Protein AF-A0A1G1KRX2-F1 (afdb_monomer_lite)

Sequence (128 aa):
MFNELFYTIFQDNRKQIVFGERPTAFAHVGNITMRALEQHQTYLKRLENFPLVKAEYYKNLKETTGAKSVRALSEITGEDWSYIAKLLRILKLPPSIQDFLRINKEPHIVKRFHLKRLLELARISHRE

Foldseek 3Di:
DD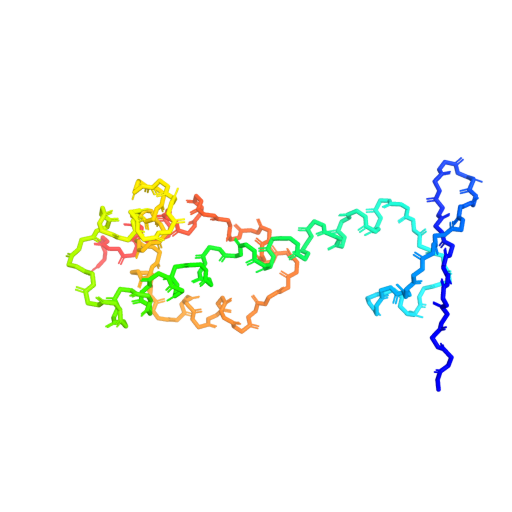QPQWAWEDDPNDIDIGGHGDPPVCPPPNYHYPVNVVLVVVLVVLLVVPLQVVLVVLVVVCVVVVPPALVSSCVVPVDDSVSNVLSVLLVQADPVVSVCCVVDSDSVSSVVDHSVNSSVRSVVVVVD

Secondary structure (DSSP, 8-state):
----SEEEEEETTEEEEEESPPPGGGTT-S-EEHHHHHHHHHHHHHHHT-HHHHHHHHHHHHHHHT--SHHHHHHHH-S-HHHHHHHHHHTTS-HHHHHHHHH---HHHHHHS-HHHHHHHHHHTT--

Structure (mmCIF, N/CA/C/O backbone):
data_AF-A0A1G1KRX2-F1
#
_entry.id   AF-A0A1G1KRX2-F1
#
loop_
_atom_site.group_PDB
_atom_site.id
_atom_site.type_symbol
_atom_site.label_atom_id
_atom_site.label_alt_id
_atom_site.label_comp_id
_atom_site.label_asym_id
_atom_site.label_entity_id
_atom_site.label_seq_id
_atom_site.pdbx_PDB_ins_code
_atom_site.Cartn_x
_atom_site.Cartn_y
_atom_site.Cartn_z
_atom_site.occupancy
_atom_site.B_iso_or_equiv
_atom_site.auth_seq_id
_atom_site.auth_comp_id
_atom_site.auth_asym_id
_atom_site.auth_atom_id
_atom_site.pdbx_PDB_model_num
ATOM 1 N N . MET A 1 1 ? 10.116 17.752 -28.014 1.00 41.44 1 MET A N 1
ATOM 2 C CA . MET A 1 1 ? 10.611 16.412 -27.635 1.00 41.44 1 MET A CA 1
ATOM 3 C C . MET A 1 1 ? 9.714 15.404 -28.317 1.00 41.44 1 MET A C 1
ATOM 5 O O . MET A 1 1 ? 8.510 15.481 -28.117 1.00 41.44 1 MET A O 1
ATOM 9 N N . PHE A 1 2 ? 10.259 14.563 -29.194 1.00 45.16 2 PHE A N 1
ATOM 10 C CA . PHE A 1 2 ? 9.467 13.550 -29.887 1.00 45.16 2 PHE A CA 1
ATOM 11 C C . PHE A 1 2 ? 9.040 12.486 -28.875 1.00 45.16 2 PHE A C 1
ATOM 13 O O . PHE A 1 2 ? 9.880 11.782 -28.324 1.00 45.16 2 PHE A O 1
ATOM 20 N N . ASN A 1 3 ? 7.737 12.414 -28.614 1.00 51.62 3 ASN A N 1
ATOM 21 C CA . ASN A 1 3 ? 7.121 11.256 -27.987 1.00 51.62 3 ASN A CA 1
ATOM 22 C C . ASN A 1 3 ? 7.260 10.108 -28.988 1.00 51.62 3 ASN A C 1
ATOM 24 O O . ASN A 1 3 ? 6.561 10.081 -30.003 1.00 51.62 3 ASN A O 1
ATOM 28 N N . GLU A 1 4 ? 8.210 9.204 -28.768 1.00 59.56 4 GLU A N 1
ATOM 29 C CA . GLU A 1 4 ? 8.265 7.969 -29.542 1.00 59.56 4 GLU A CA 1
ATOM 30 C C . GLU A 1 4 ? 6.976 7.189 -29.244 1.00 59.56 4 GLU A C 1
ATOM 32 O O . GLU A 1 4 ? 6.776 6.691 -28.139 1.00 59.56 4 GLU A O 1
ATOM 37 N N . LEU A 1 5 ? 6.073 7.135 -30.231 1.00 69.06 5 LEU A N 1
ATOM 38 C CA . LEU A 1 5 ? 4.780 6.432 -30.174 1.00 69.06 5 LEU A CA 1
ATOM 39 C C . LEU A 1 5 ? 4.934 4.901 -30.163 1.00 69.06 5 LEU A C 1
ATOM 41 O O . LEU A 1 5 ? 3.945 4.165 -30.212 1.00 69.06 5 LEU A O 1
ATOM 45 N N . PHE A 1 6 ? 6.172 4.421 -30.156 1.00 74.06 6 PHE A N 1
ATOM 46 C CA . PHE A 1 6 ? 6.533 3.023 -30.069 1.00 74.06 6 PHE A CA 1
ATOM 47 C C . PHE A 1 6 ? 7.926 2.881 -29.449 1.00 74.06 6 PHE A C 1
ATOM 49 O O . PHE A 1 6 ? 8.790 3.732 -29.635 1.00 74.06 6 PHE A O 1
ATOM 56 N N . TYR A 1 7 ? 8.175 1.778 -28.749 1.00 81.19 7 TYR A N 1
ATOM 57 C CA . TYR A 1 7 ? 9.497 1.428 -28.228 1.00 81.19 7 TYR A CA 1
ATOM 58 C C . TYR A 1 7 ? 9.788 -0.060 -28.431 1.00 81.19 7 TYR A C 1
ATOM 60 O O . TYR A 1 7 ? 8.883 -0.879 -28.577 1.00 81.19 7 TYR A O 1
ATOM 68 N N . THR A 1 8 ? 11.071 -0.428 -28.462 1.00 83.00 8 THR A N 1
ATOM 69 C CA . THR A 1 8 ? 11.482 -1.826 -28.662 1.00 83.00 8 THR A CA 1
ATOM 70 C C . THR A 1 8 ? 11.742 -2.519 -27.329 1.00 83.00 8 THR A C 1
ATOM 72 O O . THR A 1 8 ? 12.514 -2.019 -26.504 1.00 83.00 8 THR A O 1
ATOM 75 N N . ILE A 1 9 ? 11.156 -3.704 -27.157 1.00 85.56 9 ILE A N 1
ATOM 76 C CA . ILE A 1 9 ? 11.483 -4.639 -26.081 1.00 85.56 9 ILE A CA 1
ATOM 77 C C . ILE A 1 9 ? 12.223 -5.861 -26.627 1.00 85.56 9 ILE A C 1
ATOM 79 O O . ILE A 1 9 ? 12.010 -6.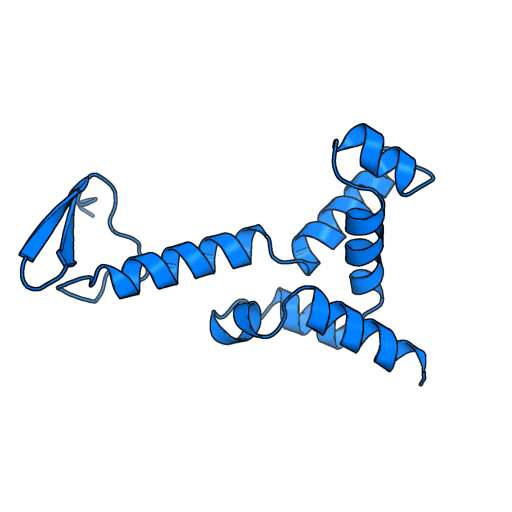285 -27.764 1.00 85.56 9 ILE A O 1
ATOM 83 N N . PHE A 1 10 ? 13.089 -6.440 -25.802 1.00 84.12 10 PHE A N 1
ATOM 84 C CA . PHE A 1 10 ? 13.797 -7.681 -26.099 1.00 84.12 10 PHE A CA 1
ATOM 85 C C . PHE A 1 10 ? 13.232 -8.818 -25.253 1.00 84.12 10 PHE A C 1
ATOM 87 O O . PHE A 1 10 ? 13.206 -8.732 -24.020 1.00 84.12 10 PHE A O 1
ATOM 94 N N . GLN A 1 11 ? 12.828 -9.891 -25.927 1.00 81.00 11 GLN A N 1
ATOM 95 C CA . GLN A 1 11 ? 12.353 -11.139 -25.339 1.00 81.00 11 GLN A CA 1
ATOM 96 C C . GLN A 1 11 ? 13.036 -12.300 -26.070 1.00 81.00 11 GLN A C 1
ATOM 98 O O . GLN A 1 11 ? 12.904 -12.409 -27.284 1.00 81.00 11 GLN A O 1
ATOM 103 N N . ASP A 1 12 ? 13.791 -13.139 -25.357 1.00 75.81 12 ASP A N 1
ATOM 104 C CA . ASP A 1 12 ? 14.427 -14.353 -25.901 1.00 75.81 12 ASP A CA 1
ATOM 105 C C . ASP A 1 12 ? 15.192 -14.125 -27.224 1.00 75.81 12 ASP A C 1
ATOM 107 O O . ASP A 1 12 ? 14.992 -14.820 -28.219 1.00 75.81 12 ASP A O 1
ATOM 111 N N . ASN A 1 13 ? 16.049 -13.095 -27.253 1.00 73.94 13 ASN A N 1
ATOM 112 C CA . ASN A 1 13 ? 16.806 -12.622 -28.428 1.00 73.94 13 ASN A CA 1
ATOM 113 C C . ASN A 1 13 ? 15.963 -12.113 -29.615 1.00 73.94 13 ASN A C 1
ATOM 115 O O . ASN A 1 13 ? 16.517 -11.768 -30.659 1.00 73.94 13 ASN A O 1
ATOM 119 N N . ARG A 1 14 ? 14.641 -11.997 -29.464 1.00 81.88 14 ARG A N 1
ATOM 120 C CA . ARG A 1 14 ? 13.740 -11.378 -30.440 1.00 81.88 14 ARG A CA 1
ATOM 121 C C . ARG A 1 14 ? 13.412 -9.946 -30.026 1.00 81.88 14 ARG A C 1
ATOM 123 O O . ARG A 1 14 ? 13.200 -9.655 -28.849 1.00 81.88 14 ARG A O 1
ATOM 130 N N . LYS A 1 15 ? 13.364 -9.051 -31.014 1.00 86.06 15 LYS A N 1
ATOM 131 C CA . LYS A 1 15 ? 12.888 -7.673 -30.852 1.00 86.06 15 LYS A CA 1
ATOM 132 C C . LYS A 1 15 ? 11.384 -7.638 -31.094 1.00 86.06 15 LYS A C 1
ATOM 134 O O . LYS A 1 15 ? 10.921 -8.157 -32.106 1.00 86.06 15 LYS A O 1
ATOM 139 N N . GLN A 1 16 ? 10.645 -7.001 -30.199 1.00 86.06 16 GLN A N 1
ATOM 140 C CA . GLN A 1 16 ? 9.234 -6.683 -30.395 1.00 86.06 16 GLN A CA 1
ATOM 141 C C . GLN A 1 16 ? 9.044 -5.173 -30.302 1.00 86.06 16 GLN A C 1
ATOM 143 O O . GLN A 1 16 ? 9.636 -4.518 -29.445 1.00 86.06 16 GLN A O 1
ATOM 148 N N . ILE A 1 17 ? 8.220 -4.632 -31.194 1.00 83.44 17 ILE A N 1
ATOM 149 C CA . ILE A 1 17 ? 7.816 -3.227 -31.172 1.00 83.44 17 ILE A CA 1
ATOM 150 C C . ILE A 1 17 ? 6.534 -3.143 -30.350 1.00 83.44 17 ILE A C 1
ATOM 152 O O . ILE A 1 17 ? 5.552 -3.816 -30.657 1.00 83.44 17 ILE A O 1
ATOM 156 N N . VAL A 1 18 ? 6.555 -2.330 -29.301 1.00 84.19 18 VAL A N 1
ATOM 157 C CA . VAL A 1 18 ? 5.399 -2.045 -28.454 1.00 84.19 18 VAL A CA 1
ATOM 158 C C . VAL A 1 18 ? 4.906 -0.649 -28.790 1.00 84.19 18 VAL A C 1
ATOM 160 O O . VAL A 1 18 ? 5.699 0.288 -28.820 1.00 84.19 18 VAL A O 1
ATOM 163 N N . PHE A 1 19 ? 3.606 -0.513 -29.034 1.00 80.38 19 PHE A N 1
ATOM 164 C CA . PHE A 1 19 ? 2.968 0.782 -29.250 1.00 80.38 19 PHE A CA 1
ATOM 165 C C . PHE A 1 19 ? 2.730 1.498 -27.919 1.00 80.38 19 PHE A C 1
ATOM 167 O O . PHE A 1 19 ? 2.345 0.875 -26.928 1.00 80.38 19 PHE A O 1
ATOM 174 N N . GLY A 1 20 ? 2.923 2.812 -27.920 1.00 79.50 20 GLY A N 1
ATOM 175 C CA . GLY A 1 20 ? 2.749 3.679 -26.761 1.00 79.50 20 GLY A CA 1
ATOM 176 C C . GLY A 1 20 ? 4.029 4.400 -26.361 1.00 79.50 20 GLY A C 1
ATOM 177 O O . GLY A 1 20 ? 5.108 4.157 -26.903 1.00 79.50 20 GLY A O 1
ATOM 178 N N . GLU A 1 21 ? 3.884 5.301 -25.395 1.00 83.06 21 GLU A N 1
ATOM 179 C CA . GLU A 1 21 ? 4.996 6.091 -24.882 1.00 83.06 21 GLU A CA 1
ATOM 180 C C . GLU A 1 21 ? 5.993 5.210 -24.132 1.00 83.06 21 GLU A C 1
ATOM 182 O O . GLU A 1 21 ? 5.639 4.366 -23.299 1.00 83.06 21 GLU A O 1
ATOM 187 N N . ARG A 1 22 ? 7.274 5.436 -24.414 1.00 82.38 22 ARG A N 1
ATOM 188 C CA . ARG A 1 22 ? 8.361 4.797 -23.685 1.00 82.38 22 ARG A CA 1
ATOM 189 C C . ARG A 1 22 ? 8.305 5.211 -22.207 1.00 82.38 22 ARG A C 1
ATOM 191 O O . ARG A 1 22 ? 8.321 6.409 -21.922 1.00 82.38 22 ARG A O 1
ATOM 198 N N . PRO A 1 23 ? 8.334 4.267 -21.246 1.00 84.50 23 PRO A N 1
ATOM 199 C CA . PRO A 1 23 ? 8.350 4.640 -19.837 1.00 84.50 23 PRO A CA 1
ATOM 200 C C . PRO A 1 23 ? 9.589 5.483 -19.509 1.00 84.50 23 PRO A C 1
ATOM 202 O O . PRO A 1 23 ? 10.715 5.101 -19.844 1.00 84.50 23 PRO A O 1
ATOM 205 N N . THR A 1 24 ? 9.392 6.600 -18.807 1.00 84.56 24 THR A N 1
ATOM 206 C CA . THR A 1 24 ? 10.458 7.558 -18.451 1.00 84.56 24 THR A CA 1
ATOM 207 C C . THR A 1 24 ? 11.602 6.909 -17.673 1.00 84.56 24 THR A C 1
ATOM 209 O O . THR A 1 24 ? 12.764 7.256 -17.876 1.00 84.56 24 THR A O 1
ATOM 212 N N . ALA A 1 25 ? 11.298 5.885 -16.868 1.00 82.56 25 ALA A N 1
ATOM 213 C CA . ALA A 1 25 ? 12.280 5.074 -16.148 1.00 82.56 25 ALA A CA 1
ATOM 214 C C . ALA A 1 25 ? 13.321 4.389 -17.061 1.00 82.56 25 ALA A C 1
ATOM 216 O O . ALA A 1 25 ? 14.381 3.986 -16.587 1.00 82.56 25 ALA A O 1
ATOM 217 N N . PHE A 1 26 ? 13.041 4.264 -18.362 1.00 85.25 26 PHE A N 1
ATOM 218 C CA . PHE A 1 26 ? 13.919 3.645 -19.354 1.00 85.25 26 PHE A CA 1
ATOM 219 C C . PHE A 1 26 ? 14.415 4.623 -20.429 1.00 85.25 26 PHE A C 1
ATOM 221 O O . PHE A 1 26 ? 14.934 4.177 -21.455 1.00 85.25 26 PHE A O 1
ATOM 228 N N . ALA A 1 27 ? 14.280 5.938 -20.230 1.00 83.38 27 ALA A N 1
ATOM 229 C CA . ALA A 1 27 ? 14.698 6.945 -21.213 1.00 83.38 27 ALA A CA 1
ATOM 230 C C . ALA A 1 27 ? 16.198 6.864 -21.564 1.00 83.38 27 ALA A C 1
ATOM 232 O O . ALA A 1 27 ? 16.586 7.153 -22.690 1.00 83.38 27 ALA A O 1
ATOM 233 N N . HIS A 1 28 ? 17.036 6.426 -20.619 1.00 80.81 28 HIS A N 1
ATOM 234 C CA . HIS A 1 28 ? 18.497 6.398 -20.770 1.00 80.81 28 HIS A CA 1
ATOM 235 C C . HIS A 1 28 ? 19.066 5.081 -21.311 1.00 80.81 28 HIS A C 1
ATOM 237 O O . HIS A 1 28 ? 20.258 5.001 -21.594 1.00 80.81 28 HIS A O 1
ATOM 243 N N . VAL A 1 29 ? 18.255 4.028 -21.422 1.00 81.50 29 VAL A N 1
ATOM 244 C CA . VAL A 1 29 ? 18.723 2.719 -21.901 1.00 81.50 29 VAL A CA 1
ATOM 245 C C . VAL A 1 29 ? 18.333 2.535 -23.360 1.00 81.50 29 VAL A C 1
ATOM 247 O O . VAL A 1 29 ? 17.203 2.819 -23.724 1.00 81.50 29 VAL A O 1
ATOM 250 N N . GLY A 1 30 ? 19.229 2.035 -24.213 1.00 74.00 30 GLY A N 1
ATOM 251 C CA . GLY A 1 30 ? 18.888 1.801 -25.626 1.00 74.00 30 GLY A CA 1
ATOM 252 C C . GLY A 1 30 ? 17.833 0.701 -25.800 1.00 74.00 30 GLY A C 1
ATOM 253 O O . GLY A 1 30 ? 16.861 0.861 -26.532 1.00 74.00 30 GLY A O 1
ATOM 254 N N . ASN A 1 31 ? 17.968 -0.389 -25.042 1.00 80.56 31 ASN A N 1
ATOM 255 C CA . ASN A 1 31 ? 17.135 -1.586 -25.159 1.00 80.56 31 ASN A CA 1
ATOM 256 C C . ASN A 1 31 ? 16.444 -1.896 -23.824 1.00 80.56 31 ASN A C 1
ATOM 258 O O . ASN A 1 31 ? 17.112 -1.980 -22.794 1.00 80.56 31 ASN A O 1
ATOM 262 N N . ILE A 1 32 ? 15.122 -2.102 -23.839 1.00 84.31 32 ILE A N 1
ATOM 263 C CA . ILE A 1 32 ? 14.359 -2.549 -22.662 1.00 84.31 32 ILE A CA 1
ATOM 264 C C . ILE A 1 32 ? 14.200 -4.066 -22.750 1.00 84.31 32 ILE A C 1
ATOM 266 O O . ILE A 1 32 ? 13.748 -4.585 -23.765 1.00 84.31 32 ILE A O 1
ATOM 270 N N . THR A 1 33 ? 14.555 -4.804 -21.702 1.00 87.62 33 THR A N 1
ATOM 271 C CA . THR A 1 33 ? 14.222 -6.235 -21.633 1.00 87.62 33 THR A CA 1
ATOM 272 C C . THR A 1 33 ? 12.786 -6.409 -21.142 1.00 87.62 33 THR A C 1
A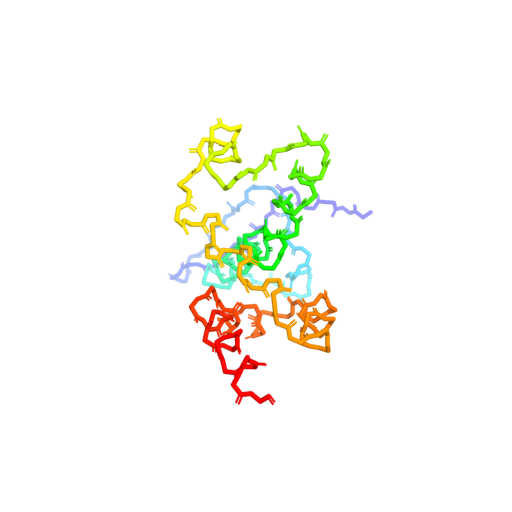TOM 274 O O . THR A 1 33 ? 12.335 -5.646 -20.286 1.00 87.62 33 THR A O 1
ATOM 277 N N . MET A 1 34 ? 12.076 -7.434 -21.626 1.00 86.44 34 MET A N 1
ATOM 278 C CA . MET A 1 34 ? 10.710 -7.738 -21.165 1.00 86.44 34 MET A CA 1
ATOM 279 C C . MET A 1 34 ? 10.648 -7.852 -19.633 1.00 86.44 34 MET A C 1
ATOM 281 O O . MET A 1 34 ? 9.814 -7.231 -18.980 1.00 86.44 34 MET A O 1
ATOM 285 N N . ARG A 1 35 ? 11.636 -8.531 -19.038 1.00 87.00 35 ARG A N 1
ATOM 286 C CA . ARG A 1 35 ? 11.770 -8.668 -17.582 1.00 87.00 35 ARG A CA 1
ATOM 287 C C . ARG A 1 35 ? 11.892 -7.325 -16.853 1.00 87.00 35 ARG A C 1
ATOM 289 O O . ARG A 1 35 ? 11.320 -7.166 -15.777 1.00 87.00 35 ARG A O 1
ATOM 296 N N . ALA A 1 36 ? 12.651 -6.368 -17.390 1.00 86.69 36 ALA A N 1
ATOM 297 C CA . ALA A 1 36 ? 12.779 -5.044 -16.778 1.00 86.69 36 ALA A CA 1
ATOM 298 C C . ALA A 1 36 ? 11.452 -4.274 -16.840 1.00 86.69 36 ALA A C 1
ATOM 300 O O . ALA A 1 36 ? 11.052 -3.658 -15.849 1.00 86.69 36 ALA A O 1
ATOM 301 N N . LEU A 1 37 ? 10.738 -4.366 -17.966 1.00 86.88 37 LEU A N 1
ATOM 302 C CA . LEU A 1 37 ? 9.421 -3.755 -18.130 1.00 86.88 37 LEU A CA 1
ATOM 303 C C . LEU A 1 37 ? 8.406 -4.327 -17.128 1.00 86.88 37 LEU A C 1
ATOM 305 O O . LEU A 1 37 ? 7.746 -3.567 -16.421 1.00 86.88 37 LEU A O 1
ATOM 309 N N . GLU A 1 38 ? 8.337 -5.652 -16.993 1.00 89.06 38 GLU A N 1
ATOM 310 C CA . GLU A 1 38 ? 7.464 -6.335 -16.028 1.00 89.06 38 GLU A CA 1
ATOM 311 C C . GLU A 1 38 ? 7.766 -5.935 -14.577 1.00 89.06 38 GLU A C 1
ATOM 313 O O . GLU A 1 38 ? 6.853 -5.714 -13.773 1.00 89.06 38 GLU A O 1
ATOM 318 N N . GLN A 1 39 ? 9.049 -5.811 -14.221 1.00 88.62 39 GLN A N 1
ATOM 319 C CA . GLN A 1 39 ? 9.463 -5.352 -12.893 1.00 88.62 39 GLN A CA 1
ATOM 320 C C . GLN A 1 39 ? 9.001 -3.922 -12.621 1.00 88.62 39 GLN A C 1
ATOM 322 O O . GLN A 1 39 ? 8.501 -3.644 -11.527 1.00 88.62 39 GLN A O 1
ATOM 327 N N . HIS A 1 40 ? 9.133 -3.035 -13.607 1.00 88.88 40 HIS A N 1
ATOM 328 C CA . HIS A 1 40 ? 8.680 -1.655 -13.497 1.00 88.88 40 HIS A CA 1
ATOM 329 C C . HIS A 1 40 ? 7.155 -1.569 -13.363 1.00 88.88 40 HIS A C 1
ATOM 331 O O . HIS A 1 40 ? 6.662 -0.941 -12.429 1.00 88.88 40 HIS A O 1
ATOM 337 N N . GLN A 1 41 ? 6.401 -2.286 -14.199 1.00 90.06 41 GLN A N 1
ATOM 338 C CA . GLN A 1 41 ? 4.939 -2.359 -14.093 1.00 90.06 41 GLN A CA 1
ATOM 339 C C . GLN A 1 41 ? 4.487 -2.915 -12.737 1.00 90.06 41 GLN A C 1
ATOM 341 O O . GLN A 1 41 ? 3.572 -2.387 -12.107 1.00 90.06 41 GLN A O 1
ATOM 346 N N . THR A 1 42 ? 5.156 -3.960 -12.244 1.00 90.38 42 THR A N 1
ATOM 347 C CA . THR A 1 42 ? 4.885 -4.526 -10.915 1.00 90.38 42 THR A CA 1
ATOM 348 C C . THR A 1 42 ? 5.156 -3.507 -9.811 1.00 90.38 42 THR A C 1
ATOM 350 O O . THR A 1 42 ? 4.406 -3.433 -8.839 1.00 90.38 42 THR A O 1
ATOM 353 N N . TYR A 1 43 ? 6.228 -2.725 -9.932 1.00 91.25 43 TYR A N 1
ATOM 354 C CA . TYR A 1 43 ? 6.533 -1.651 -8.996 1.00 91.25 43 TYR A CA 1
ATOM 355 C C . TYR A 1 43 ? 5.445 -0.570 -8.999 1.00 91.25 43 TYR A C 1
ATOM 357 O O . TYR A 1 43 ? 4.942 -0.249 -7.925 1.00 91.25 43 TYR A O 1
ATOM 365 N N . LEU A 1 44 ? 5.019 -0.091 -10.173 1.00 90.56 44 LEU A N 1
ATOM 366 C CA . LEU A 1 44 ? 3.942 0.898 -10.291 1.00 90.56 44 LEU A CA 1
ATOM 367 C C . LEU A 1 44 ? 2.641 0.395 -9.654 1.00 90.56 44 LEU A C 1
ATOM 369 O O . LEU A 1 44 ? 2.061 1.087 -8.824 1.00 90.56 44 LEU A O 1
ATOM 373 N N . LYS A 1 45 ? 2.250 -0.857 -9.928 1.00 89.56 45 LYS A N 1
ATOM 374 C CA . LYS A 1 45 ? 1.078 -1.481 -9.291 1.00 89.56 45 LYS A CA 1
ATOM 375 C C . LYS A 1 45 ? 1.193 -1.533 -7.768 1.00 89.56 45 LYS A C 1
ATOM 377 O O . LYS A 1 45 ? 0.202 -1.334 -7.071 1.00 89.56 45 LYS A O 1
ATOM 382 N N . ARG A 1 46 ? 2.383 -1.813 -7.224 1.00 89.88 46 ARG A N 1
ATOM 383 C CA . ARG A 1 46 ? 2.606 -1.802 -5.766 1.00 89.88 46 ARG A CA 1
ATOM 384 C C . ARG A 1 46 ? 2.564 -0.396 -5.180 1.00 89.88 46 ARG A C 1
ATOM 386 O O . ARG A 1 46 ? 2.180 -0.262 -4.024 1.00 89.88 46 ARG A O 1
ATOM 393 N N . LEU A 1 47 ? 2.997 0.608 -5.938 1.00 89.75 47 LEU A N 1
ATOM 394 C CA . LEU A 1 47 ? 2.956 2.004 -5.522 1.00 89.75 47 LEU A CA 1
ATOM 395 C C . LEU A 1 47 ? 1.509 2.505 -5.453 1.00 89.75 47 LEU A C 1
ATOM 397 O O . LEU A 1 47 ? 1.105 3.055 -4.434 1.00 89.75 47 LEU A O 1
ATOM 401 N N . GLU A 1 48 ? 0.728 2.236 -6.500 1.00 88.38 48 GLU A N 1
ATOM 402 C CA . GLU A 1 48 ? -0.705 2.538 -6.573 1.00 88.38 48 GLU A CA 1
ATOM 403 C C . GLU A 1 48 ? -1.479 1.857 -5.438 1.00 88.38 48 GLU A C 1
ATOM 405 O O . GLU A 1 48 ? -2.270 2.481 -4.738 1.00 88.38 48 GLU A O 1
ATOM 410 N N . ASN A 1 49 ? -1.180 0.581 -5.189 1.00 87.75 49 ASN A N 1
ATOM 411 C CA . ASN A 1 49 ? -1.829 -0.214 -4.150 1.00 87.75 49 ASN A CA 1
ATOM 412 C C . ASN A 1 49 ? -1.054 -0.211 -2.825 1.00 87.75 49 ASN A C 1
ATOM 414 O O . ASN A 1 49 ? -1.159 -1.161 -2.038 1.00 87.75 49 ASN A O 1
ATOM 418 N N . PHE A 1 50 ? -0.235 0.815 -2.568 1.00 94.38 50 PHE A N 1
ATOM 419 C CA . PHE A 1 50 ? 0.593 0.832 -1.370 1.00 94.38 50 PHE A CA 1
ATOM 420 C C . PHE A 1 50 ? -0.303 0.891 -0.119 1.00 94.38 50 PHE A C 1
ATOM 422 O O . PHE A 1 50 ? -1.124 1.805 -0.002 1.00 94.38 50 PHE A O 1
ATOM 429 N N . PRO A 1 51 ? -0.156 -0.034 0.852 1.00 94.25 51 PRO A N 1
ATOM 430 C CA . PRO A 1 51 ? -1.117 -0.160 1.949 1.00 94.25 51 PRO A CA 1
ATOM 431 C C . PRO A 1 51 ? -1.314 1.115 2.773 1.00 94.25 51 PRO A C 1
ATOM 433 O O . PRO A 1 51 ? -2.425 1.372 3.223 1.00 94.25 51 PRO A O 1
ATOM 436 N N . LEU A 1 52 ? -0.261 1.920 2.960 1.00 93.94 52 LEU A N 1
ATOM 437 C CA . LEU A 1 52 ? -0.365 3.178 3.706 1.00 93.94 52 LEU A CA 1
ATOM 438 C C . LEU A 1 52 ? -1.250 4.199 2.976 1.00 93.94 52 LEU A C 1
ATOM 440 O O . LEU A 1 52 ? -2.114 4.794 3.606 1.00 93.94 52 LEU A O 1
ATOM 444 N N . VAL A 1 53 ? -1.099 4.321 1.651 1.00 92.62 53 VAL A N 1
ATOM 445 C CA . VAL A 1 53 ? -1.917 5.224 0.819 1.00 92.62 53 VAL A CA 1
ATOM 446 C C . VAL A 1 53 ? -3.384 4.803 0.886 1.00 92.62 53 VAL A C 1
ATOM 448 O O . VAL A 1 53 ? -4.270 5.621 1.119 1.00 92.62 53 VAL A O 1
ATOM 451 N N . LYS A 1 54 ? -3.649 3.498 0.765 1.00 93.94 54 LYS A N 1
ATOM 452 C CA . LYS A 1 54 ? -5.014 2.966 0.835 1.00 93.94 54 LYS A CA 1
ATOM 453 C C . LYS A 1 54 ? -5.637 3.126 2.229 1.00 93.94 54 LYS A C 1
ATOM 455 O O . LYS A 1 54 ? -6.828 3.393 2.357 1.00 93.94 54 LYS A O 1
ATOM 460 N N . ALA A 1 55 ? -4.839 2.999 3.287 1.00 95.38 55 ALA A N 1
ATOM 461 C CA . ALA A 1 55 ? -5.299 3.238 4.650 1.00 95.38 55 ALA A CA 1
ATOM 462 C C . ALA A 1 55 ? -5.675 4.712 4.886 1.00 95.38 55 ALA A C 1
ATOM 464 O O . ALA A 1 55 ? -6.713 4.984 5.489 1.00 95.38 55 ALA A O 1
ATOM 465 N N . GLU A 1 56 ? -4.868 5.650 4.385 1.00 94.31 56 GLU A N 1
ATOM 466 C CA . GLU A 1 56 ? -5.158 7.090 4.431 1.00 94.31 56 GLU A CA 1
ATOM 467 C C . GLU A 1 56 ? -6.435 7.428 3.657 1.00 94.31 56 GLU A C 1
ATOM 469 O O . GLU A 1 56 ? -7.289 8.145 4.177 1.00 94.31 56 GLU A O 1
ATOM 474 N N . TYR A 1 57 ? -6.625 6.827 2.477 1.00 94.31 57 TYR A N 1
ATOM 475 C CA . TYR A 1 57 ? -7.872 6.941 1.721 1.00 94.31 57 TYR A CA 1
ATOM 476 C C . TYR A 1 57 ? -9.094 6.550 2.566 1.00 94.31 57 TYR A C 1
ATOM 478 O O . TYR A 1 57 ? -10.040 7.328 2.662 1.00 94.31 57 TYR A O 1
ATOM 486 N N . TYR A 1 58 ? -9.073 5.399 3.250 1.00 95.38 58 TYR A N 1
ATOM 487 C CA . TYR A 1 58 ? -10.208 4.995 4.088 1.00 95.38 58 TYR A CA 1
ATOM 488 C C . TYR A 1 58 ? -10.408 5.863 5.324 1.00 95.38 58 TYR A C 1
ATOM 490 O O . TYR A 1 58 ? -11.549 6.042 5.749 1.00 95.38 58 TYR A O 1
ATOM 498 N N . LYS A 1 59 ? -9.333 6.398 5.912 1.00 95.19 59 LYS A N 1
ATOM 499 C CA . LYS A 1 59 ? -9.448 7.365 7.008 1.00 95.19 59 LYS A CA 1
ATOM 500 C C . LYS A 1 59 ? -10.192 8.614 6.532 1.00 95.19 59 LYS A C 1
ATOM 502 O O . LYS A 1 59 ? -11.192 8.983 7.140 1.00 95.19 59 LYS A O 1
ATOM 507 N N . ASN A 1 60 ? -9.769 9.185 5.407 1.00 95.25 60 ASN A N 1
ATOM 508 C CA . ASN A 1 60 ? -10.397 10.371 4.829 1.00 95.25 60 ASN A CA 1
ATOM 509 C C . ASN A 1 60 ? -11.838 10.082 4.386 1.00 95.25 60 ASN A C 1
ATOM 511 O O . ASN A 1 60 ? -12.736 10.888 4.618 1.00 95.25 60 ASN A O 1
ATOM 515 N N . LEU A 1 61 ? -12.094 8.909 3.799 1.00 94.75 61 LEU A N 1
ATOM 516 C CA . LEU A 1 61 ? -13.442 8.495 3.415 1.00 94.75 61 LEU A CA 1
ATOM 517 C C . LEU A 1 61 ? -14.358 8.394 4.638 1.00 94.75 61 LEU A C 1
ATOM 519 O O . LEU A 1 61 ? -15.495 8.851 4.601 1.00 94.75 61 LEU A O 1
ATOM 523 N N . LYS A 1 62 ? -13.857 7.842 5.746 1.00 94.31 62 LYS A N 1
ATOM 524 C CA . LYS A 1 62 ? -14.595 7.767 7.010 1.00 94.31 62 LYS A CA 1
ATOM 525 C C . LYS A 1 62 ? -14.960 9.149 7.543 1.00 94.31 62 LYS A C 1
ATOM 527 O O . LYS A 1 62 ? -16.087 9.345 7.989 1.00 94.31 62 LYS A O 1
ATOM 532 N N . GLU A 1 63 ? -14.014 10.082 7.499 1.00 93.88 63 GLU A N 1
ATOM 533 C CA . GLU A 1 63 ? -14.195 11.458 7.971 1.00 93.88 63 GLU A CA 1
ATOM 534 C C . GLU A 1 63 ? -15.186 12.234 7.093 1.00 93.88 63 GLU A C 1
ATOM 536 O O . GLU A 1 63 ? -16.077 12.896 7.615 1.00 93.88 63 GLU A O 1
ATOM 541 N N . THR A 1 64 ? -15.095 12.090 5.770 1.00 95.38 64 THR A N 1
ATOM 542 C CA . THR A 1 64 ? -15.950 12.805 4.804 1.00 95.38 64 THR A CA 1
ATOM 543 C C . THR A 1 64 ? -17.375 12.261 4.725 1.00 95.38 64 THR A C 1
ATOM 545 O O . THR A 1 64 ? -18.321 13.033 4.610 1.00 95.38 64 THR A O 1
ATOM 548 N N . THR A 1 65 ? -17.555 10.942 4.813 1.00 92.31 65 THR A N 1
ATOM 549 C CA . THR A 1 65 ? -18.884 10.300 4.755 1.00 92.31 65 THR A CA 1
ATOM 550 C C . THR A 1 65 ? -19.568 10.203 6.119 1.00 92.31 65 THR A C 1
ATOM 552 O O . THR A 1 65 ? -20.736 9.831 6.200 1.00 92.31 65 THR A O 1
ATOM 555 N N . GLY A 1 66 ? -18.849 10.487 7.211 1.00 91.56 66 GLY A N 1
ATOM 556 C CA . GLY A 1 66 ? -19.346 10.293 8.575 1.00 91.56 66 GLY A CA 1
ATOM 557 C C . GLY A 1 66 ? -19.539 8.819 8.960 1.00 91.56 66 GLY A C 1
ATOM 558 O O . GLY A 1 66 ? -20.251 8.519 9.924 1.00 91.56 66 GLY A O 1
ATOM 559 N N . ALA A 1 67 ? -18.927 7.882 8.226 1.00 91.44 67 ALA A N 1
ATOM 560 C CA . ALA A 1 67 ? -19.068 6.452 8.474 1.00 91.44 67 ALA A CA 1
ATOM 561 C C . ALA A 1 67 ? -18.610 6.081 9.898 1.00 91.44 67 ALA A C 1
ATOM 563 O O . ALA A 1 67 ? -17.446 6.217 10.282 1.00 91.44 67 ALA A O 1
ATOM 564 N N . LYS A 1 68 ? -19.533 5.553 10.709 1.00 89.75 68 LYS A N 1
ATOM 565 C CA . LYS A 1 68 ? -19.265 5.243 12.126 1.00 89.75 68 LYS A CA 1
ATOM 566 C C . LYS A 1 68 ? -18.527 3.919 12.338 1.00 89.75 68 LYS A C 1
ATOM 568 O O . LYS A 1 68 ? -18.004 3.679 13.423 1.00 89.75 68 LYS A O 1
ATOM 573 N N . SER A 1 69 ? -18.456 3.055 11.324 1.00 92.81 69 SER A N 1
ATOM 574 C CA . SER A 1 69 ? -17.868 1.717 11.441 1.00 92.81 69 SER A CA 1
ATOM 575 C C . SER A 1 69 ? -17.118 1.286 10.178 1.00 92.81 69 SER A C 1
ATOM 577 O O . SER A 1 69 ? -17.318 1.830 9.096 1.00 92.81 69 SER A O 1
ATOM 579 N N . VAL A 1 70 ? -16.270 0.262 10.314 1.00 94.44 70 VAL A N 1
ATOM 580 C CA . VAL A 1 70 ? -15.583 -0.361 9.169 1.00 94.44 70 VAL A CA 1
ATOM 581 C C . VAL A 1 70 ? -16.566 -1.075 8.236 1.00 94.44 70 VAL A C 1
ATOM 583 O O . VAL A 1 70 ? -16.332 -1.133 7.035 1.00 94.44 70 VAL A O 1
ATOM 586 N N . ARG A 1 71 ? -17.689 -1.576 8.766 1.00 94.50 71 ARG A N 1
ATOM 587 C CA . ARG A 1 71 ? -18.748 -2.187 7.949 1.00 94.50 71 ARG A CA 1
ATOM 588 C C . ARG A 1 71 ? -19.434 -1.158 7.053 1.00 94.50 71 ARG A C 1
ATOM 590 O O . ARG A 1 71 ? -19.608 -1.427 5.878 1.00 94.50 71 ARG A O 1
ATOM 597 N N . ALA A 1 72 ? -19.695 0.042 7.568 1.00 94.44 72 ALA A N 1
ATOM 598 C CA . ALA A 1 72 ? -20.233 1.129 6.750 1.00 94.44 72 ALA A CA 1
ATOM 599 C C . ALA A 1 72 ? -19.266 1.523 5.616 1.00 94.44 72 ALA A C 1
ATOM 601 O O . ALA A 1 72 ? -19.687 1.750 4.491 1.00 94.44 72 ALA A O 1
ATOM 602 N N . LEU A 1 73 ? -17.952 1.543 5.877 1.00 95.38 73 LEU A N 1
ATOM 603 C CA . LEU A 1 73 ? -16.956 1.763 4.818 1.00 95.38 73 LEU A CA 1
ATOM 604 C C . LEU A 1 73 ? -16.947 0.637 3.778 1.00 95.38 73 LEU A C 1
ATOM 606 O O . LEU A 1 73 ? -16.814 0.910 2.590 1.00 95.38 73 LEU A O 1
ATOM 610 N N . SER A 1 74 ? -17.087 -0.613 4.220 1.00 96.44 74 SER A N 1
ATOM 611 C CA . SER A 1 74 ? -17.217 -1.787 3.349 1.00 96.44 74 SER A CA 1
ATOM 612 C C . SER A 1 74 ? -18.442 -1.681 2.437 1.00 96.44 74 SER A C 1
ATOM 614 O O . SER A 1 74 ? -18.312 -1.886 1.238 1.00 96.44 74 SER A O 1
ATOM 616 N N . GLU A 1 75 ? -19.592 -1.254 2.960 1.00 95.56 75 GLU A N 1
ATOM 617 C CA . GLU A 1 75 ? -20.810 -1.008 2.172 1.00 95.56 75 GLU A CA 1
ATOM 618 C C . GLU A 1 75 ? -20.625 0.112 1.137 1.00 95.56 75 GLU A C 1
ATOM 620 O O . GLU A 1 75 ? -21.034 -0.043 -0.009 1.00 95.56 75 GLU A O 1
ATOM 625 N N . ILE A 1 76 ? -19.962 1.215 1.509 1.00 93.75 76 ILE A N 1
ATOM 626 C CA . ILE A 1 76 ? -19.702 2.349 0.603 1.00 93.75 76 ILE A CA 1
ATOM 627 C C . ILE A 1 76 ? -18.737 1.962 -0.525 1.00 93.75 76 ILE A C 1
ATOM 629 O O . ILE A 1 76 ? -18.880 2.416 -1.656 1.00 93.75 76 ILE A O 1
ATOM 633 N N . THR A 1 77 ? -17.720 1.160 -0.212 1.00 92.94 77 THR A N 1
ATOM 634 C CA . THR A 1 77 ? -16.604 0.872 -1.132 1.00 92.94 77 THR A CA 1
ATOM 635 C C . THR A 1 77 ? -16.766 -0.442 -1.888 1.00 92.94 77 THR A C 1
ATOM 637 O O . THR A 1 77 ? -16.060 -0.670 -2.866 1.00 92.94 77 THR A O 1
ATOM 640 N N . GLY A 1 78 ? -17.658 -1.322 -1.428 1.00 94.69 78 GLY A N 1
ATOM 641 C CA . GLY A 1 78 ? -17.785 -2.699 -1.905 1.00 94.69 78 GLY A CA 1
ATOM 642 C C . GLY A 1 78 ? -16.630 -3.620 -1.489 1.00 94.69 78 GLY A C 1
ATOM 643 O O . GLY A 1 78 ? -16.593 -4.775 -1.911 1.00 94.69 78 GLY A O 1
ATOM 644 N N . GLU A 1 79 ? -15.672 -3.147 -0.684 1.00 94.31 79 GLU A N 1
ATOM 645 C CA . GLU A 1 79 ? -14.511 -3.938 -0.264 1.00 94.31 79 GLU A CA 1
ATOM 646 C C . GLU A 1 79 ? -14.747 -4.697 1.044 1.00 94.31 79 GLU A C 1
ATOM 648 O O . GLU A 1 79 ? -15.550 -4.295 1.879 1.00 94.31 79 GLU A O 1
ATOM 653 N N . ASP A 1 80 ? -14.004 -5.784 1.270 1.00 96.19 80 ASP A N 1
ATOM 654 C CA . ASP A 1 80 ? -14.119 -6.594 2.486 1.00 96.19 80 ASP A CA 1
ATOM 655 C C . ASP A 1 80 ? -13.778 -5.800 3.764 1.00 96.19 80 ASP A C 1
ATOM 657 O O . ASP A 1 80 ? -12.710 -5.193 3.902 1.00 96.19 80 ASP A O 1
ATOM 661 N N . TRP A 1 81 ? -14.665 -5.865 4.759 1.00 95.50 81 TRP A N 1
ATOM 662 C CA . TRP A 1 81 ? -14.498 -5.143 6.022 1.00 95.50 81 TRP A CA 1
ATOM 663 C C . TRP A 1 81 ? -13.249 -5.590 6.802 1.00 95.50 81 TRP A C 1
ATOM 665 O O . TRP A 1 81 ? -12.629 -4.769 7.483 1.00 95.50 81 TRP A O 1
ATOM 675 N N . SER A 1 82 ? -12.845 -6.867 6.722 1.00 96.12 82 SER A N 1
ATOM 676 C CA . SER A 1 82 ? -11.643 -7.357 7.415 1.00 96.12 82 SER A CA 1
ATOM 677 C C . SER A 1 82 ? -10.380 -6.774 6.783 1.00 96.12 82 SER A C 1
ATOM 679 O O . SER A 1 82 ? -9.438 -6.396 7.488 1.00 96.12 82 SER A O 1
ATOM 681 N N . TYR A 1 83 ? -10.365 -6.650 5.459 1.00 94.88 83 TYR A N 1
ATOM 682 C CA . TYR A 1 83 ? -9.305 -5.988 4.716 1.00 94.88 83 TYR A CA 1
ATOM 683 C C . TYR A 1 83 ? -9.196 -4.498 5.070 1.00 94.88 83 TYR A C 1
ATOM 685 O O . TYR A 1 83 ? -8.109 -4.050 5.451 1.00 94.88 83 TYR A O 1
ATOM 693 N N . ILE A 1 84 ? -10.309 -3.756 5.071 1.00 95.94 84 ILE A N 1
ATOM 694 C CA . ILE A 1 84 ? -10.327 -2.341 5.481 1.00 95.94 84 ILE A CA 1
ATOM 695 C C . ILE A 1 84 ? -9.826 -2.195 6.927 1.00 95.94 84 ILE A C 1
ATOM 697 O O . ILE A 1 84 ? -8.976 -1.350 7.215 1.00 95.94 84 ILE A O 1
ATOM 701 N N . ALA A 1 85 ? -10.273 -3.061 7.844 1.00 95.81 85 ALA A N 1
ATOM 702 C CA . ALA A 1 85 ? -9.816 -3.045 9.234 1.00 95.81 85 ALA A CA 1
ATOM 703 C C . ALA A 1 85 ? -8.299 -3.272 9.354 1.00 95.81 85 ALA A C 1
ATOM 705 O O . ALA A 1 85 ? -7.631 -2.601 10.144 1.00 95.81 85 ALA A O 1
ATOM 706 N N . LYS A 1 86 ? -7.732 -4.201 8.572 1.00 96.50 86 LYS A N 1
ATOM 707 C CA . LYS A 1 86 ? -6.279 -4.430 8.521 1.00 96.50 86 LYS A CA 1
ATOM 708 C C . LYS A 1 86 ? -5.540 -3.187 8.032 1.00 96.50 86 LYS A C 1
ATOM 710 O O . LYS A 1 86 ? -4.537 -2.819 8.634 1.00 96.50 86 LYS A O 1
ATOM 715 N N . LEU A 1 87 ? -6.031 -2.523 6.990 1.00 96.00 87 LEU A N 1
ATOM 716 C CA . LEU A 1 87 ? -5.399 -1.307 6.481 1.00 96.00 87 LEU A CA 1
ATOM 717 C C . LEU A 1 87 ? -5.445 -0.169 7.497 1.00 96.00 87 LEU A C 1
ATOM 719 O O . LEU A 1 87 ? -4.406 0.402 7.812 1.00 96.00 87 LEU A O 1
ATOM 723 N N . LEU A 1 88 ? -6.601 0.092 8.106 1.00 95.50 88 LEU A N 1
ATOM 724 C CA . LEU A 1 88 ? -6.727 1.126 9.136 1.00 95.50 88 LEU A CA 1
ATOM 725 C C . LEU A 1 88 ? -5.831 0.862 10.357 1.00 95.50 88 LEU A C 1
ATOM 727 O O . LEU A 1 88 ? -5.378 1.803 11.002 1.00 95.50 88 LEU A O 1
ATOM 731 N N . ARG A 1 89 ? -5.509 -0.402 10.668 1.00 95.00 89 ARG A N 1
ATOM 732 C CA . ARG A 1 89 ? -4.539 -0.731 11.728 1.00 95.00 89 ARG A CA 1
ATOM 733 C C . ARG A 1 89 ? -3.118 -0.262 11.420 1.00 95.00 89 ARG A C 1
ATOM 735 O O . ARG A 1 89 ? -2.382 0.003 12.363 1.00 95.00 89 ARG A O 1
ATOM 742 N N . ILE A 1 90 ? -2.729 -0.147 10.150 1.00 95.00 90 ILE A N 1
ATOM 743 C CA . ILE A 1 90 ? -1.405 0.366 9.758 1.00 95.00 90 ILE A CA 1
ATOM 744 C C . ILE A 1 90 ? -1.244 1.832 10.167 1.00 95.00 90 ILE A C 1
ATOM 746 O O . ILE A 1 90 ? -0.142 2.246 10.505 1.00 95.00 90 ILE A O 1
ATOM 750 N N . LEU A 1 91 ? -2.331 2.608 10.223 1.00 94.00 91 LEU A N 1
ATOM 751 C CA . LEU A 1 91 ? -2.286 4.012 10.653 1.00 94.00 91 LEU A CA 1
ATOM 752 C C . LEU A 1 91 ? -1.884 4.191 12.121 1.00 94.00 91 LEU A C 1
ATOM 754 O O . LEU A 1 91 ? -1.680 5.316 12.565 1.00 94.00 91 LEU A O 1
ATOM 758 N N . LYS A 1 92 ? -1.777 3.094 12.875 1.00 92.44 92 LYS A N 1
ATOM 759 C CA . LYS A 1 92 ? -1.247 3.097 14.237 1.00 92.44 92 LYS A CA 1
ATOM 760 C C . LYS A 1 92 ? 0.275 2.951 14.306 1.00 92.44 92 LYS A C 1
ATOM 762 O O . LYS A 1 92 ? 0.826 2.936 15.400 1.00 92.44 92 LYS A O 1
ATOM 767 N N . LEU A 1 93 ? 0.956 2.810 13.165 1.00 94.06 93 LEU A N 1
ATOM 768 C CA . LEU A 1 93 ? 2.415 2.860 13.120 1.00 94.06 93 LEU A CA 1
ATOM 769 C C . LEU A 1 93 ? 2.930 4.169 13.739 1.00 94.06 93 LEU A C 1
ATOM 771 O O . LEU A 1 93 ? 2.266 5.198 13.590 1.00 94.06 93 LEU A O 1
ATOM 775 N N . PRO A 1 94 ? 4.125 4.167 14.353 1.00 93.50 94 PRO A N 1
ATOM 776 C CA . PRO A 1 94 ? 4.781 5.389 14.797 1.00 93.50 94 PRO A CA 1
ATOM 777 C C . PRO A 1 94 ? 4.825 6.449 13.684 1.00 93.50 94 PRO A C 1
ATOM 779 O O . PRO A 1 94 ? 5.119 6.090 12.535 1.00 93.50 94 PRO A O 1
ATOM 782 N N . PRO A 1 95 ? 4.576 7.738 13.992 1.00 92.12 95 PRO A N 1
ATOM 783 C CA . PRO A 1 95 ? 4.591 8.812 12.998 1.00 92.12 95 PRO A CA 1
ATOM 784 C C . PRO A 1 95 ? 5.874 8.840 12.161 1.00 92.12 95 PRO A C 1
ATOM 786 O O . PRO A 1 95 ? 5.796 8.899 10.940 1.00 92.12 95 PRO A O 1
ATOM 789 N N . SER A 1 96 ? 7.036 8.631 12.788 1.00 93.19 96 SER A N 1
ATOM 790 C CA . SER A 1 96 ? 8.336 8.561 12.105 1.00 93.19 96 SER A CA 1
ATOM 791 C C . SER A 1 96 ? 8.397 7.491 11.008 1.00 93.19 96 SER A C 1
ATOM 793 O O . SER A 1 96 ? 8.975 7.720 9.948 1.00 93.19 96 SER A O 1
ATOM 795 N N . ILE A 1 97 ? 7.770 6.329 11.225 1.00 93.00 97 ILE A N 1
ATOM 796 C CA . ILE A 1 97 ? 7.689 5.262 10.220 1.00 93.00 97 ILE A CA 1
ATOM 797 C C . ILE A 1 97 ? 6.710 5.651 9.111 1.00 93.00 97 ILE A C 1
ATOM 799 O O . ILE A 1 97 ? 6.989 5.401 7.940 1.00 93.00 97 ILE A O 1
ATOM 803 N N . GLN A 1 98 ? 5.571 6.260 9.453 1.00 94.12 98 GLN A N 1
ATOM 804 C CA . GLN A 1 98 ? 4.620 6.728 8.442 1.00 94.12 98 GLN A CA 1
ATOM 805 C C . GLN A 1 98 ? 5.258 7.785 7.537 1.00 94.12 98 GLN A C 1
ATOM 807 O O . GLN A 1 98 ? 5.183 7.656 6.318 1.00 94.12 98 GLN A O 1
ATOM 812 N N . ASP A 1 99 ? 5.944 8.769 8.115 1.00 94.94 99 ASP A N 1
ATOM 813 C CA . ASP A 1 99 ? 6.613 9.843 7.381 1.00 94.94 99 ASP A CA 1
ATOM 814 C C . ASP A 1 99 ? 7.740 9.302 6.505 1.00 94.94 99 ASP A C 1
ATOM 816 O O . ASP A 1 99 ? 7.804 9.616 5.314 1.00 94.9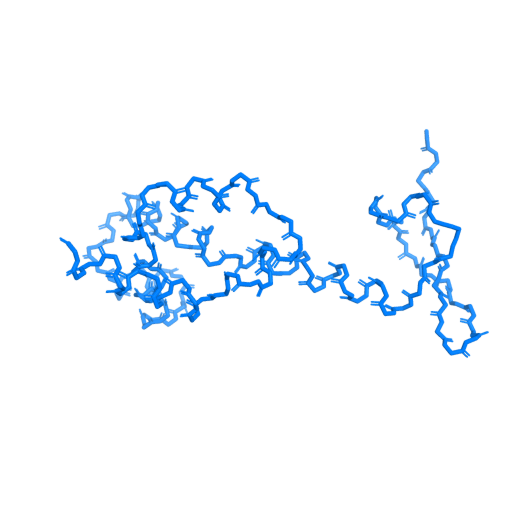4 99 ASP A O 1
ATOM 820 N N . PHE A 1 100 ? 8.556 8.387 7.040 1.00 95.06 100 PHE A N 1
ATOM 821 C CA . PHE A 1 100 ? 9.563 7.687 6.249 1.00 95.06 100 PHE A CA 1
ATOM 822 C C . PHE A 1 100 ? 8.940 7.000 5.027 1.00 95.06 100 PHE A C 1
ATOM 824 O O . PHE A 1 100 ? 9.428 7.166 3.911 1.00 95.06 100 PHE A O 1
ATOM 831 N N . LEU A 1 101 ? 7.839 6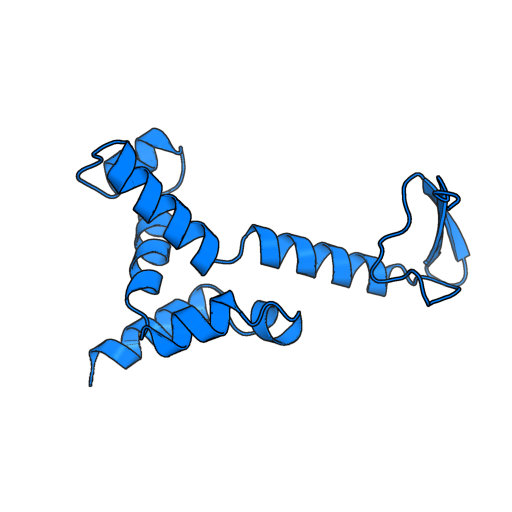.265 5.203 1.00 94.06 101 LEU A N 1
ATOM 832 C CA . LEU A 1 101 ? 7.178 5.541 4.113 1.00 94.06 101 LEU A CA 1
ATOM 833 C C . LEU A 1 101 ? 6.384 6.443 3.162 1.00 94.06 101 LEU A C 1
ATOM 835 O O . LEU A 1 101 ? 6.055 6.000 2.060 1.00 94.06 101 LEU A O 1
ATOM 839 N N . ARG A 1 102 ? 6.034 7.672 3.558 1.00 92.44 102 ARG A N 1
ATOM 840 C CA . ARG A 1 102 ? 5.445 8.686 2.667 1.00 92.44 102 ARG A CA 1
ATOM 841 C C . ARG A 1 102 ? 6.495 9.255 1.724 1.00 92.44 102 ARG A C 1
ATOM 843 O O . ARG A 1 102 ? 6.226 9.352 0.532 1.00 92.44 102 ARG A O 1
ATOM 850 N N . ILE A 1 103 ? 7.672 9.569 2.257 1.00 93.31 103 ILE A N 1
ATOM 851 C CA . ILE A 1 103 ? 8.769 10.194 1.514 1.00 93.31 103 ILE A CA 1
ATOM 852 C C . ILE A 1 103 ? 9.477 9.171 0.617 1.00 93.31 103 ILE A C 1
ATOM 854 O O . ILE A 1 103 ? 9.741 9.441 -0.550 1.00 93.31 103 ILE A O 1
ATOM 858 N N . ASN A 1 104 ? 9.746 7.976 1.143 1.00 92.94 104 ASN A N 1
ATOM 859 C CA . ASN A 1 104 ? 10.603 6.992 0.489 1.00 92.94 104 ASN A CA 1
ATOM 860 C C . ASN A 1 104 ? 9.756 5.946 -0.254 1.00 92.94 104 ASN A C 1
ATOM 862 O O . ASN A 1 104 ? 9.200 5.011 0.336 1.00 92.94 104 ASN A O 1
ATOM 866 N N . LYS A 1 105 ? 9.610 6.139 -1.570 1.00 89.19 105 LYS A N 1
ATOM 867 C CA . LYS A 1 105 ? 8.793 5.310 -2.477 1.00 89.19 105 LYS A CA 1
ATOM 868 C C . LYS A 1 105 ? 9.619 4.428 -3.411 1.00 89.19 105 LYS A C 1
ATOM 870 O O . LYS A 1 105 ? 9.109 3.924 -4.411 1.00 89.19 105 LYS A O 1
ATOM 875 N N . GLU A 1 106 ? 10.885 4.205 -3.096 1.00 91.12 106 GLU A N 1
ATOM 876 C CA . GLU A 1 106 ? 11.815 3.438 -3.909 1.00 91.12 106 GLU A CA 1
ATOM 877 C C . GLU A 1 106 ? 11.377 1.968 -4.032 1.00 91.12 106 GLU A C 1
ATOM 879 O O . GLU A 1 106 ? 10.820 1.389 -3.088 1.00 91.12 106 GLU A O 1
ATOM 884 N N . PRO A 1 107 ? 11.680 1.295 -5.160 1.00 88.62 107 PRO A N 1
ATOM 885 C CA . PRO A 1 107 ? 11.207 -0.066 -5.414 1.00 88.62 107 PRO A CA 1
ATOM 886 C C . PRO A 1 107 ? 11.544 -1.081 -4.318 1.00 88.62 107 PRO A C 1
ATOM 888 O O . PRO A 1 107 ? 10.727 -1.948 -4.000 1.00 88.62 107 PRO A O 1
ATOM 891 N N . HIS A 1 108 ? 12.734 -0.982 -3.720 1.00 91.00 108 HIS A N 1
ATOM 892 C CA . HIS A 1 108 ? 13.177 -1.902 -2.674 1.00 91.00 108 HIS A CA 1
ATOM 893 C C . HIS A 1 108 ? 12.428 -1.685 -1.347 1.00 91.00 108 HIS A C 1
ATOM 895 O O . HIS A 1 108 ? 12.136 -2.658 -0.649 1.00 91.00 108 HIS A O 1
ATOM 901 N N . ILE A 1 109 ? 12.046 -0.443 -1.035 1.00 92.62 109 ILE A N 1
ATOM 902 C CA . ILE A 1 109 ? 11.256 -0.084 0.149 1.00 92.62 109 ILE A CA 1
ATOM 903 C C . ILE A 1 109 ? 9.819 -0.555 -0.040 1.00 92.62 109 ILE A C 1
ATOM 905 O O . ILE A 1 109 ? 9.325 -1.352 0.757 1.00 92.62 109 ILE A O 1
ATOM 909 N N . VAL A 1 110 ? 9.177 -0.177 -1.146 1.00 91.69 110 VAL A N 1
ATOM 910 C CA . VAL A 1 110 ? 7.796 -0.582 -1.456 1.00 91.69 110 VAL A CA 1
ATOM 911 C C . VAL A 1 110 ? 7.657 -2.110 -1.496 1.00 91.69 110 VAL A C 1
ATOM 913 O O . VAL A 1 110 ? 6.675 -2.664 -1.005 1.00 91.69 110 VAL A O 1
ATOM 916 N N . LYS A 1 111 ? 8.667 -2.823 -2.015 1.00 91.19 1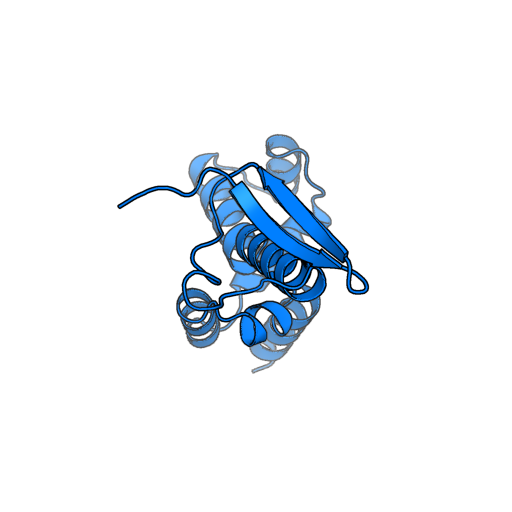11 LYS A N 1
ATOM 917 C CA . LYS A 1 111 ? 8.711 -4.294 -1.991 1.00 91.19 111 LYS A CA 1
ATOM 918 C C . LYS A 1 111 ? 8.804 -4.860 -0.568 1.00 91.19 111 LYS A C 1
ATOM 920 O O . LYS A 1 111 ? 8.188 -5.886 -0.288 1.00 91.19 111 LYS A O 1
ATOM 925 N N . ARG A 1 112 ? 9.588 -4.232 0.314 1.00 93.56 112 ARG A N 1
ATOM 926 C CA . ARG A 1 112 ? 9.828 -4.699 1.690 1.00 93.56 112 ARG A CA 1
ATOM 927 C C . ARG A 1 112 ? 8.644 -4.420 2.619 1.00 93.56 112 ARG A C 1
ATOM 929 O O . ARG A 1 112 ? 8.333 -5.246 3.474 1.00 93.56 112 ARG A O 1
ATOM 936 N N . PHE A 1 113 ? 7.975 -3.285 2.453 1.00 94.00 113 PHE A N 1
ATOM 937 C CA . PHE A 1 113 ? 6.892 -2.823 3.324 1.00 94.00 113 PHE A CA 1
ATOM 938 C C . PHE A 1 113 ? 5.504 -3.187 2.781 1.00 94.00 113 PHE A C 1
ATOM 940 O O . PHE A 1 113 ? 4.634 -2.342 2.591 1.00 94.00 113 PHE A O 1
ATOM 947 N N . HIS A 1 114 ? 5.276 -4.480 2.552 1.00 92.56 114 HIS A N 1
ATOM 948 C CA . HIS A 1 114 ? 3.951 -4.997 2.204 1.00 92.56 114 HIS A CA 1
ATOM 949 C C . HIS A 1 114 ? 3.018 -5.064 3.432 1.00 92.56 114 HIS A C 1
ATOM 951 O O . HIS A 1 114 ? 3.472 -5.076 4.579 1.00 92.56 114 HIS A O 1
ATOM 957 N N . LEU A 1 115 ? 1.707 -5.219 3.202 1.00 93.88 115 LEU A N 1
ATOM 958 C CA . LEU A 1 115 ? 0.649 -5.227 4.231 1.00 93.88 115 LEU A CA 1
ATOM 959 C C . LEU A 1 115 ? 1.000 -6.068 5.472 1.00 93.88 115 LEU A C 1
ATOM 961 O O . LEU A 1 115 ? 0.972 -5.564 6.590 1.00 93.88 115 LEU A O 1
ATOM 965 N N . LYS A 1 116 ? 1.394 -7.336 5.284 1.00 94.00 116 LYS A N 1
ATOM 966 C CA . LYS A 1 116 ? 1.769 -8.229 6.399 1.00 94.00 116 LYS A CA 1
ATOM 967 C C . LYS A 1 116 ? 2.906 -7.664 7.267 1.00 94.00 116 LYS A C 1
ATOM 969 O O . LYS A 1 116 ? 2.831 -7.772 8.485 1.00 94.00 116 LYS A O 1
ATOM 974 N N . ARG A 1 117 ? 3.925 -7.042 6.661 1.00 94.19 117 ARG A N 1
ATOM 975 C CA . ARG A 1 117 ? 5.068 -6.470 7.385 1.00 94.19 117 ARG A CA 1
ATOM 976 C C . ARG A 1 117 ? 4.665 -5.210 8.145 1.00 94.19 117 ARG A C 1
ATOM 978 O O . ARG A 1 117 ? 5.060 -5.037 9.289 1.00 94.19 117 ARG A O 1
ATOM 985 N N . LEU A 1 118 ? 3.838 -4.365 7.536 1.00 95.00 118 LEU A N 1
ATOM 986 C CA . LEU A 1 118 ? 3.316 -3.160 8.184 1.00 95.00 118 LEU A CA 1
ATOM 987 C C . LEU A 1 118 ? 2.417 -3.493 9.381 1.00 95.00 118 LEU A C 1
ATOM 989 O O . LEU A 1 118 ? 2.531 -2.865 10.427 1.00 95.00 118 LEU A O 1
ATOM 993 N N . LEU A 1 119 ? 1.578 -4.524 9.264 1.00 95.00 119 LEU A N 1
ATOM 994 C CA . LEU A 1 119 ? 0.768 -5.027 10.377 1.00 95.00 119 LEU A CA 1
ATOM 995 C C . LEU A 1 119 ? 1.619 -5.573 11.528 1.00 95.00 119 LEU A C 1
ATOM 997 O O . LEU A 1 119 ? 1.262 -5.399 12.691 1.00 95.00 119 LEU A O 1
ATOM 1001 N N . GLU A 1 120 ? 2.720 -6.253 11.209 1.00 94.00 120 GLU A N 1
ATOM 1002 C CA . GLU A 1 120 ? 3.668 -6.755 12.202 1.00 94.00 120 GLU A CA 1
ATOM 1003 C C . GLU A 1 120 ? 4.338 -5.602 12.955 1.00 94.00 120 GLU A C 1
ATOM 1005 O O . GLU A 1 120 ? 4.333 -5.604 14.184 1.00 94.00 120 GLU A O 1
ATOM 1010 N N . LEU A 1 121 ? 4.830 -4.593 12.229 1.00 93.12 121 LEU A N 1
ATOM 1011 C CA . LEU A 1 121 ? 5.414 -3.387 12.818 1.00 93.12 121 LEU A CA 1
ATOM 1012 C C . LEU A 1 121 ? 4.402 -2.661 13.711 1.00 93.12 121 LEU A C 1
ATOM 1014 O O . LEU A 1 121 ? 4.701 -2.395 14.869 1.00 93.12 121 LEU A O 1
ATOM 1018 N N . ALA A 1 122 ? 3.173 -2.456 13.229 1.00 91.50 122 ALA A N 1
ATOM 1019 C CA . ALA A 1 122 ? 2.109 -1.833 14.015 1.00 91.50 122 ALA A CA 1
ATOM 1020 C C . ALA A 1 122 ? 1.776 -2.634 15.284 1.00 91.50 122 ALA A C 1
ATOM 1022 O O . ALA A 1 122 ? 1.415 -2.059 16.302 1.00 91.50 122 ALA A O 1
ATOM 1023 N N . ARG A 1 123 ? 1.895 -3.969 15.256 1.00 91.00 123 ARG A N 1
ATOM 1024 C CA . ARG A 1 123 ? 1.685 -4.811 16.443 1.00 91.00 123 ARG A CA 1
ATOM 1025 C C . ARG A 1 123 ? 2.803 -4.647 17.474 1.00 91.00 123 ARG A C 1
ATOM 1027 O O . ARG A 1 123 ? 2.512 -4.696 18.664 1.00 91.00 123 ARG A O 1
ATOM 1034 N N . ILE A 1 124 ? 4.053 -4.534 17.027 1.00 89.12 124 ILE A N 1
ATOM 1035 C CA . ILE A 1 124 ? 5.222 -4.425 17.911 1.00 89.12 124 ILE A CA 1
ATOM 1036 C C . ILE A 1 124 ? 5.242 -3.053 18.585 1.00 89.12 124 ILE A C 1
ATOM 1038 O O . ILE A 1 124 ? 5.348 -2.994 19.802 1.00 89.12 124 ILE A O 1
ATOM 1042 N N . SER A 1 125 ? 5.009 -1.980 17.828 1.00 78.00 125 SER A N 1
ATOM 1043 C CA . SER A 1 125 ? 5.012 -0.599 18.335 1.00 78.00 125 SER A CA 1
ATOM 1044 C C . SER A 1 125 ? 3.922 -0.275 19.369 1.00 78.00 125 SER A C 1
ATOM 1046 O O . SER A 1 125 ? 3.898 0.830 19.886 1.00 78.00 125 SER A O 1
ATOM 1048 N N . HIS A 1 126 ? 2.997 -1.196 19.651 1.00 63.47 126 HIS A N 1
ATOM 1049 C CA . HIS A 1 126 ? 1.974 -1.051 20.696 1.00 63.47 126 HIS A CA 1
ATOM 1050 C C . HIS A 1 126 ? 2.316 -1.763 22.010 1.00 63.47 126 HIS A C 1
ATOM 1052 O O . HIS A 1 126 ? 1.500 -1.752 22.929 1.00 63.47 126 HIS A O 1
ATOM 1058 N N . ARG A 1 127 ? 3.445 -2.473 22.072 1.00 61.19 127 ARG A N 1
ATOM 1059 C CA . ARG A 1 127 ? 3.884 -3.208 23.268 1.00 61.19 127 ARG A CA 1
ATOM 1060 C C . ARG A 1 127 ? 4.950 -2.463 24.076 1.00 61.19 127 ARG A C 1
ATOM 1062 O O . ARG A 1 127 ? 5.382 -2.996 25.092 1.00 61.19 127 ARG A O 1
ATOM 1069 N N . GLU A 1 128 ? 5.349 -1.288 23.607 1.00 48.19 128 GLU A N 1
ATOM 1070 C CA . GLU A 1 128 ? 6.241 -0.328 24.266 1.00 48.19 128 GLU A CA 1
ATOM 1071 C C . GLU A 1 128 ? 5.404 0.855 24.760 1.00 48.19 128 GLU A C 1
ATOM 1073 O O . GLU A 1 128 ? 5.697 1.344 25.870 1.00 48.19 128 GLU A O 1
#

Organism: NCBI:txid1801832

Radius of gyration: 19.4 Å; chains: 1; bounding box: 40×31×55 Å

pLDDT: mean 87.99, std 10.32, range [41.44, 96.5]

InterPro domains:
  IPR041468 ParB/Spo0J, HTH domain [PF17762] (51-104)